Protein AF-Q8GCR0-F1 (afdb_monomer_lite)

InterPro domains:
  IPR002196 Glycoside hydrolase, family 24 [PF00959] (17-82)
  IPR023346 Lysozyme-like domain superfamily [SSF53955] (8-82)
  IPR033907 Endolysin/autolysin [cd00737] (13-82)
  IPR051018 Bacteriophage Glycosyl Hydrolase 24 [PTHR38107] (8-83)

Radius of gyration: 15.37 Å; chains: 1; bounding box: 38×27×47 Å

Secondary structure (DSSP, 8-state):
------S--HHHHHHHHHHH--EEEEEE-TTS-EEEETTEEPPTT---TT---HHHHHHHHHHHHHHHHHHHHHH--S--------

Foldseek 3Di:
DPCPDPVDDVVVVVVLCVVQDAAQAWDQDPVRFTAHQSGHGADPPDDQHVGHDNVVSSVSVVVVVVVVVVVCVVPPPDPPPDPDDD

Organism: Pectobacterium carotovorum subsp. carotovorum (NCBI:txid555)

Structure (mmCIF, N/CA/C/O backbone):
data_AF-Q8GCR0-F1
#
_entry.id   AF-Q8GCR0-F1
#
loop_
_atom_site.group_PDB
_atom_site.id
_atom_site.type_symbol
_atom_site.label_atom_id
_atom_site.label_alt_id
_atom_site.label_comp_id
_atom_site.label_asym_id
_atom_site.label_entity_id
_atom_site.label_seq_id
_atom_site.pdbx_PDB_ins_code
_atom_site.Cartn_x
_atom_site.Cartn_y
_atom_site.Cartn_z
_atom_site.occupancy
_atom_site.B_iso_or_equiv
_atom_site.auth_seq_id
_atom_site.auth_comp_id
_atom_site.auth_asym_id
_atom_site.auth_atom_id
_atom_site.pdbx_PDB_model_num
ATOM 1 N N . MET A 1 1 ? 26.132 -2.395 -22.816 1.00 34.91 1 MET A N 1
ATOM 2 C CA . MET A 1 1 ? 25.717 -2.571 -21.410 1.00 34.91 1 MET A CA 1
ATOM 3 C C . MET A 1 1 ? 24.513 -1.674 -21.221 1.00 34.91 1 MET A C 1
ATOM 5 O O . MET A 1 1 ? 24.689 -0.464 -21.204 1.00 34.91 1 MET A O 1
ATOM 9 N N . ALA A 1 2 ? 23.303 -2.232 -21.277 1.00 33.44 2 ALA A N 1
ATOM 10 C CA . ALA A 1 2 ? 22.094 -1.437 -21.094 1.00 33.44 2 ALA A CA 1
ATOM 11 C C . ALA A 1 2 ? 22.105 -0.899 -19.659 1.00 33.44 2 ALA A C 1
ATOM 13 O O . ALA A 1 2 ? 22.184 -1.670 -18.706 1.00 33.44 2 ALA A O 1
ATOM 14 N N . ASN A 1 3 ? 22.129 0.424 -19.534 1.00 43.28 3 ASN A N 1
ATOM 15 C CA . ASN A 1 3 ? 21.992 1.120 -18.269 1.00 43.28 3 ASN A CA 1
ATOM 16 C C . ASN A 1 3 ? 20.526 0.948 -17.861 1.00 43.28 3 ASN A C 1
ATOM 18 O O . ASN A 1 3 ? 19.686 1.696 -18.346 1.00 43.28 3 ASN A O 1
ATOM 22 N N . ILE A 1 4 ? 20.207 -0.103 -17.102 1.00 50.47 4 ILE A N 1
ATOM 23 C CA . ILE A 1 4 ? 18.877 -0.275 -16.512 1.00 50.47 4 ILE A CA 1
ATOM 24 C C . ILE A 1 4 ? 18.813 0.791 -15.412 1.00 50.47 4 ILE A C 1
ATOM 26 O O . ILE A 1 4 ? 19.542 0.654 -14.428 1.00 50.47 4 ILE A O 1
ATOM 30 N N . PRO A 1 5 ? 18.075 1.898 -15.601 1.00 49.22 5 PRO A N 1
ATOM 31 C CA . PRO A 1 5 ? 17.971 2.914 -14.564 1.00 49.22 5 PRO A CA 1
ATOM 32 C C . PRO A 1 5 ? 17.288 2.280 -13.348 1.00 49.22 5 PRO A C 1
ATOM 34 O O . PRO A 1 5 ? 16.413 1.436 -13.537 1.00 49.22 5 PRO A O 1
ATOM 37 N N . ASP A 1 6 ? 17.680 2.670 -12.130 1.00 55.06 6 ASP A N 1
ATOM 38 C CA . ASP A 1 6 ? 16.926 2.367 -10.906 1.00 55.06 6 ASP A CA 1
ATOM 39 C C . ASP A 1 6 ? 15.430 2.611 -11.190 1.00 55.06 6 ASP A C 1
ATOM 41 O O . ASP A 1 6 ? 15.004 3.749 -11.404 1.00 55.06 6 ASP A O 1
ATOM 45 N N . MET A 1 7 ? 14.649 1.533 -11.320 1.00 54.25 7 MET A N 1
ATOM 46 C CA . MET A 1 7 ? 13.331 1.538 -11.978 1.00 54.25 7 MET A CA 1
ATOM 47 C C . MET A 1 7 ? 12.240 2.221 -11.133 1.00 54.25 7 MET A C 1
ATOM 49 O O . MET A 1 7 ? 11.128 2.463 -11.610 1.00 54.25 7 MET A O 1
ATOM 53 N N . ILE A 1 8 ? 12.567 2.614 -9.900 1.00 60.06 8 ILE A N 1
AT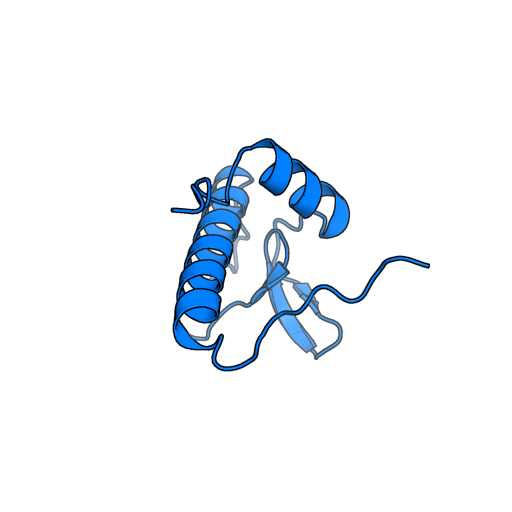OM 54 C CA . ILE A 1 8 ? 11.691 3.358 -8.996 1.00 60.06 8 ILE A CA 1
ATOM 55 C C . ILE A 1 8 ? 12.157 4.818 -8.946 1.00 60.06 8 ILE A C 1
ATOM 57 O O . ILE A 1 8 ? 12.957 5.207 -8.095 1.00 60.06 8 ILE A O 1
ATOM 61 N N . ASN A 1 9 ? 11.638 5.645 -9.853 1.00 69.81 9 ASN A N 1
ATOM 62 C CA . ASN A 1 9 ? 11.753 7.099 -9.763 1.00 69.81 9 ASN A CA 1
ATOM 63 C C . ASN A 1 9 ? 10.423 7.701 -9.263 1.00 69.81 9 ASN A C 1
ATOM 65 O O . ASN A 1 9 ? 9.384 7.042 -9.236 1.00 69.81 9 ASN A O 1
ATOM 69 N N . GLU A 1 10 ? 10.438 8.952 -8.802 1.00 75.50 10 GLU A N 1
ATOM 70 C CA . GLU A 1 10 ? 9.236 9.571 -8.215 1.00 75.50 10 GLU A CA 1
ATOM 71 C C . GLU A 1 10 ? 8.084 9.720 -9.227 1.00 75.50 10 GLU A C 1
ATOM 73 O O . GLU A 1 10 ? 6.918 9.734 -8.833 1.00 75.50 10 GLU A O 1
ATOM 78 N N . GLU A 1 11 ? 8.388 9.773 -10.527 1.00 75.81 11 GLU A N 1
ATOM 79 C CA . GLU A 1 11 ? 7.385 9.830 -11.594 1.00 75.81 11 GLU A CA 1
ATOM 80 C C . GLU A 1 11 ? 6.648 8.494 -11.755 1.00 75.81 11 GLU A C 1
ATOM 82 O O . GLU A 1 11 ? 5.417 8.483 -11.840 1.00 75.81 11 GLU A O 1
ATOM 87 N N . SER A 1 12 ? 7.363 7.362 -11.726 1.00 73.25 12 SER A N 1
ATOM 88 C CA . SER A 1 12 ? 6.747 6.032 -11.780 1.00 73.25 12 SER A CA 1
ATOM 89 C C . SER A 1 12 ? 5.916 5.751 -10.527 1.00 73.25 12 SER A C 1
ATOM 91 O O . SER A 1 12 ? 4.795 5.252 -10.629 1.00 73.25 12 SER A O 1
ATOM 93 N N . LEU A 1 13 ? 6.389 6.183 -9.354 1.00 78.44 13 LEU A N 1
ATOM 94 C CA . LEU A 1 13 ? 5.608 6.166 -8.114 1.00 78.44 13 LEU A CA 1
ATOM 95 C C . LEU A 1 13 ? 4.325 6.994 -8.230 1.00 78.44 13 LEU A C 1
ATOM 97 O O . LEU A 1 13 ? 3.255 6.508 -7.872 1.00 78.44 13 LEU A O 1
ATOM 101 N N . ALA A 1 14 ? 4.402 8.231 -8.725 1.00 80.06 14 ALA A N 1
ATOM 102 C CA . ALA A 1 14 ? 3.228 9.090 -8.882 1.00 80.06 14 ALA A CA 1
ATOM 103 C C . ALA A 1 14 ? 2.195 8.482 -9.843 1.00 80.06 14 ALA A C 1
ATOM 105 O O . ALA A 1 14 ? 0.994 8.519 -9.562 1.00 80.06 14 ALA A O 1
ATOM 106 N N . LEU A 1 15 ? 2.662 7.869 -10.933 1.00 80.00 15 LEU A N 1
ATOM 107 C CA . LEU A 1 15 ? 1.807 7.176 -11.888 1.00 80.00 15 LEU A CA 1
ATOM 108 C C . LEU A 1 15 ? 1.073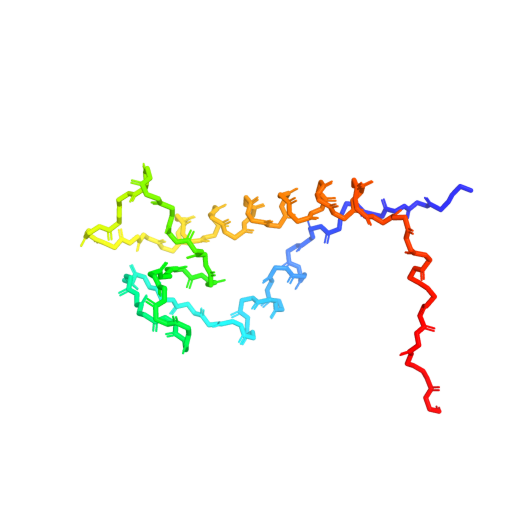 6.004 -11.223 1.00 80.00 15 LEU A C 1
ATOM 110 O O . LEU A 1 15 ? -0.153 5.944 -11.287 1.00 80.00 15 LEU A O 1
ATOM 114 N N . ILE A 1 16 ? 1.787 5.128 -10.512 1.00 77.31 16 ILE A N 1
ATOM 115 C CA . ILE A 1 16 ? 1.190 3.973 -9.820 1.00 77.31 16 ILE A CA 1
ATOM 116 C C . ILE A 1 16 ? 0.154 4.428 -8.789 1.00 77.31 16 ILE A C 1
ATOM 118 O O . ILE A 1 16 ? -0.971 3.931 -8.780 1.00 77.31 16 ILE A O 1
ATOM 122 N N . LYS A 1 17 ? 0.484 5.441 -7.978 1.00 81.50 17 LYS A N 1
ATOM 123 C CA . LYS A 1 17 ? -0.450 6.010 -6.993 1.00 81.50 17 LYS A CA 1
ATOM 124 C C . LYS A 1 17 ? -1.738 6.520 -7.641 1.00 81.50 17 LYS A C 1
ATOM 126 O O . LYS A 1 17 ? -2.808 6.384 -7.048 1.00 81.50 17 LYS A O 1
ATOM 131 N N . SER A 1 18 ? -1.644 7.098 -8.843 1.00 79.88 18 SER A N 1
ATOM 132 C CA . SER A 1 18 ? -2.807 7.608 -9.580 1.00 79.88 18 SER A CA 1
ATOM 133 C C . SER A 1 18 ? -3.737 6.505 -10.102 1.00 79.88 18 SER A C 1
ATOM 135 O O . SER A 1 18 ? -4.941 6.738 -10.193 1.00 79.88 18 SER A O 1
ATOM 137 N N . PHE A 1 19 ? -3.205 5.312 -10.395 1.00 76.56 19 PHE A N 1
ATOM 138 C CA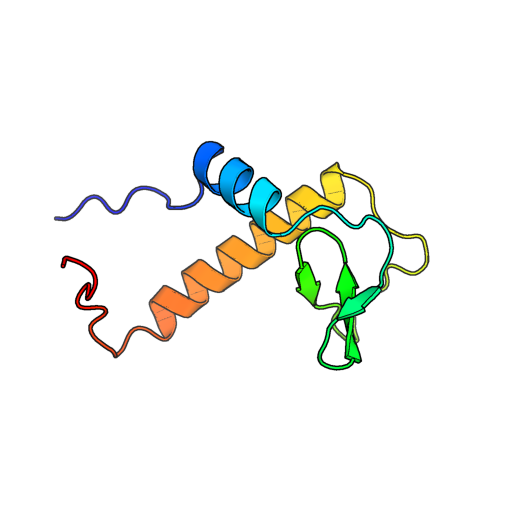 . PHE A 1 19 ? -3.981 4.164 -10.877 1.00 76.56 19 PHE A CA 1
ATOM 139 C C . PHE A 1 19 ? -4.561 3.307 -9.743 1.00 76.56 19 PHE A C 1
ATOM 141 O O . PHE A 1 19 ? -5.717 2.899 -9.827 1.00 76.56 19 PHE A O 1
ATOM 148 N N . GLU A 1 20 ? -3.784 3.047 -8.688 1.00 76.19 20 GLU A N 1
ATOM 149 C CA . GLU A 1 20 ? -4.167 2.158 -7.576 1.00 76.19 20 GLU A CA 1
ATOM 150 C C . GLU A 1 20 ? -5.128 2.835 -6.582 1.00 76.19 20 GLU A C 1
ATOM 152 O O . GLU A 1 20 ? -6.037 2.209 -6.033 1.00 76.19 20 GLU A O 1
ATOM 157 N N . GLY A 1 21 ? -4.962 4.146 -6.375 1.00 82.81 21 GLY A N 1
ATOM 158 C CA . GLY A 1 21 ? -5.703 4.902 -5.370 1.00 82.81 21 GLY A CA 1
ATOM 159 C C . GLY A 1 21 ? -5.266 4.587 -3.931 1.00 82.81 21 GLY A C 1
ATOM 160 O O . GLY A 1 21 ? -4.806 3.498 -3.603 1.00 82.81 21 GLY A O 1
ATOM 161 N N . LEU A 1 22 ? -5.401 5.571 -3.039 1.00 90.69 22 LEU A N 1
ATOM 162 C CA . LEU A 1 22 ? -4.959 5.460 -1.646 1.00 90.69 22 LEU A CA 1
ATOM 163 C C . LEU A 1 22 ? -6.099 5.037 -0.713 1.00 90.69 22 LEU A C 1
ATOM 165 O O . LEU A 1 22 ? -7.137 5.702 -0.647 1.00 90.69 22 LEU A O 1
ATOM 169 N N . LYS A 1 23 ? -5.869 3.998 0.098 1.00 91.25 23 LYS A N 1
ATOM 170 C CA . LYS A 1 23 ? -6.753 3.600 1.205 1.00 91.25 23 LYS A CA 1
ATOM 171 C C . LYS A 1 23 ? -5.973 3.469 2.513 1.00 91.25 23 LYS A C 1
ATOM 173 O O . LYS A 1 23 ? -5.245 2.509 2.728 1.00 91.25 23 LYS A O 1
ATOM 178 N N . LEU A 1 24 ? -6.161 4.430 3.417 1.00 93.38 24 LEU A N 1
ATOM 179 C CA . LEU A 1 24 ? -5.470 4.480 4.717 1.00 93.38 24 LEU A CA 1
ATOM 180 C C . LEU A 1 24 ? -6.022 3.496 5.757 1.00 93.38 24 LEU A C 1
ATOM 182 O O . LEU A 1 24 ? -5.432 3.310 6.816 1.00 93.38 24 LEU A O 1
ATOM 186 N N . THR A 1 25 ? -7.154 2.862 5.468 1.00 92.75 25 THR A N 1
ATOM 187 C CA . THR A 1 25 ? -7.737 1.804 6.290 1.00 92.75 25 THR A CA 1
ATOM 188 C C . THR A 1 25 ? -7.770 0.507 5.498 1.00 92.75 25 THR A C 1
ATOM 190 O O . THR A 1 25 ? -7.916 0.514 4.272 1.00 92.75 25 THR A O 1
ATOM 193 N N . LYS A 1 26 ? -7.635 -0.623 6.200 1.00 92.88 26 LYS A N 1
ATOM 194 C CA . LYS A 1 26 ? -7.700 -1.935 5.558 1.00 92.88 26 LYS A CA 1
ATOM 195 C C . LYS A 1 26 ? -9.061 -2.151 4.897 1.00 92.88 26 LYS A C 1
ATOM 197 O O . LYS A 1 26 ? -10.108 -1.834 5.464 1.00 92.88 26 LYS A O 1
ATOM 202 N N . TYR A 1 27 ? -9.049 -2.739 3.714 1.00 91.06 27 TYR A N 1
ATOM 203 C CA . TYR A 1 27 ? -10.229 -3.085 2.935 1.00 91.06 27 TYR A CA 1
ATOM 204 C C . TYR A 1 27 ? -10.112 -4.520 2.430 1.00 91.06 27 TYR A C 1
ATOM 206 O O . TYR A 1 27 ? -9.039 -5.118 2.469 1.00 91.06 27 TYR A O 1
ATOM 214 N N . ARG A 1 28 ? -11.232 -5.098 1.996 1.00 90.25 28 ARG A N 1
ATOM 215 C CA . ARG A 1 28 ? -11.216 -6.376 1.283 1.00 90.25 28 ARG A CA 1
ATOM 216 C C . ARG A 1 28 ? -11.113 -6.100 -0.212 1.00 90.25 28 ARG A C 1
ATOM 218 O O . ARG A 1 28 ? -11.909 -5.314 -0.727 1.00 90.25 28 ARG A O 1
ATOM 225 N N . ASP A 1 29 ? -10.143 -6.711 -0.879 1.00 87.88 29 ASP A N 1
ATOM 226 C CA . ASP A 1 29 ? -10.061 -6.693 -2.341 1.00 87.88 29 ASP A CA 1
ATOM 227 C C . ASP A 1 29 ? -11.167 -7.561 -2.981 1.00 87.88 29 ASP A C 1
ATOM 229 O O . ASP A 1 29 ? -12.000 -8.169 -2.299 1.00 87.88 29 ASP A O 1
ATOM 233 N N . THR A 1 30 ? -11.181 -7.633 -4.313 1.00 85.81 30 THR A N 1
ATOM 234 C CA . THR A 1 30 ? -12.137 -8.456 -5.075 1.00 85.81 30 THR A CA 1
ATOM 235 C C . THR A 1 30 ? -11.972 -9.960 -4.835 1.00 85.81 30 THR A C 1
ATOM 237 O O . THR A 1 30 ? -12.922 -10.713 -5.038 1.00 85.81 30 THR A O 1
ATOM 240 N N . ALA A 1 31 ? -10.801 -10.401 -4.369 1.00 87.31 31 ALA A N 1
ATOM 241 C CA . ALA A 1 31 ? -10.513 -11.778 -3.979 1.00 87.31 31 ALA A CA 1
ATOM 242 C C . ALA A 1 31 ? -10.829 -12.054 -2.494 1.00 87.31 31 ALA A C 1
ATOM 244 O O . ALA A 1 31 ? -10.588 -13.159 -2.002 1.00 87.31 31 ALA A O 1
ATOM 245 N N . GLY A 1 32 ? -11.366 -11.070 -1.765 1.00 89.38 32 GLY A N 1
ATOM 246 C CA . GLY A 1 32 ? -11.687 -11.181 -0.349 1.00 89.38 32 GLY A CA 1
ATOM 247 C C . GLY A 1 32 ? -10.459 -11.204 0.560 1.00 89.38 32 GLY A C 1
ATOM 248 O O . GLY A 1 32 ? -10.570 -11.656 1.698 1.00 89.38 32 GLY A O 1
ATOM 249 N N . LYS A 1 33 ? -9.294 -10.730 0.119 1.00 88.81 33 LYS A N 1
ATOM 250 C CA . LYS A 1 33 ? -8.080 -10.606 0.938 1.00 88.81 33 LYS A CA 1
ATOM 251 C C . LYS A 1 33 ? -7.991 -9.227 1.585 1.00 88.81 33 LYS A C 1
ATOM 253 O O . LYS A 1 33 ? -8.582 -8.272 1.096 1.00 88.81 33 LYS A O 1
ATOM 258 N N . TRP A 1 34 ? -7.324 -9.146 2.735 1.00 92.69 34 TRP A N 1
ATOM 259 C CA . TRP A 1 34 ? -7.129 -7.877 3.435 1.00 92.69 34 TRP A CA 1
ATOM 260 C C . TRP A 1 34 ? -6.006 -7.077 2.779 1.00 92.69 34 TRP A C 1
ATOM 262 O O . TRP A 1 34 ? -4.884 -7.563 2.692 1.00 92.69 34 TRP A O 1
ATOM 272 N N . THR A 1 35 ? -6.312 -5.851 2.377 1.00 92.50 35 THR A N 1
ATOM 273 C CA . THR A 1 35 ? -5.423 -4.978 1.605 1.00 92.50 35 THR A CA 1
ATOM 274 C C . THR A 1 35 ? -5.423 -3.570 2.206 1.00 92.50 35 THR A C 1
ATOM 276 O O . THR 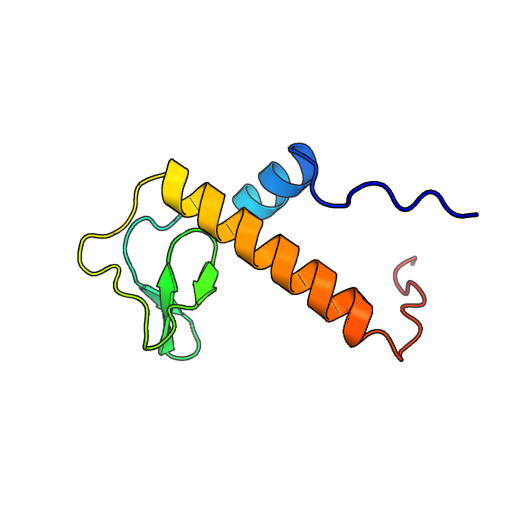A 1 35 ? -6.411 -3.175 2.830 1.00 92.50 35 THR A O 1
ATOM 279 N N . ILE A 1 36 ? -4.339 -2.803 2.067 1.00 94.50 36 ILE A N 1
ATOM 280 C CA . ILE A 1 36 ? -4.212 -1.427 2.583 1.00 94.50 36 ILE A CA 1
ATOM 281 C C . ILE A 1 36 ? -3.256 -0.581 1.725 1.00 94.50 36 ILE A C 1
ATOM 283 O O . ILE A 1 36 ? -2.513 -1.105 0.903 1.00 94.50 36 ILE A O 1
ATOM 287 N N . GLY A 1 37 ? -3.273 0.741 1.891 1.00 93.31 37 GLY A N 1
ATOM 288 C CA . GLY A 1 37 ? -2.383 1.659 1.186 1.00 93.31 37 GLY A CA 1
ATOM 289 C C . GLY A 1 37 ? -2.718 1.732 -0.299 1.00 93.31 37 GLY A C 1
ATOM 290 O O . GLY A 1 37 ? -3.870 1.985 -0.653 1.00 93.31 37 GLY A O 1
ATOM 291 N N . TYR A 1 38 ? -1.708 1.509 -1.138 1.00 90.88 38 TYR A N 1
ATOM 292 C CA . TYR A 1 38 ? -1.810 1.439 -2.598 1.00 90.88 38 TYR A CA 1
ATOM 293 C C . TYR A 1 38 ? -1.840 -0.024 -3.074 1.00 90.88 38 TYR A C 1
ATOM 295 O O . TYR A 1 38 ? -1.013 -0.429 -3.884 1.00 90.88 38 TYR A O 1
ATOM 303 N N . GLY A 1 39 ? -2.725 -0.844 -2.498 1.00 87.50 39 GLY A N 1
ATOM 304 C CA . GLY A 1 39 ? -2.876 -2.247 -2.909 1.00 87.50 39 GLY A CA 1
ATOM 305 C C . GLY A 1 39 ? -2.000 -3.267 -2.167 1.00 87.50 39 GLY A C 1
ATOM 306 O O . GLY A 1 39 ? -1.949 -4.425 -2.577 1.00 87.50 39 GLY A O 1
ATOM 307 N N . HIS A 1 40 ? -1.365 -2.890 -1.054 1.00 91.38 40 HIS A N 1
ATOM 308 C CA . HIS A 1 40 ? -0.521 -3.789 -0.264 1.00 91.38 40 HIS A CA 1
ATOM 309 C C . HIS A 1 40 ? -1.347 -4.890 0.416 1.00 91.38 40 HIS A C 1
ATOM 311 O O . HIS A 1 40 ? -2.271 -4.604 1.185 1.00 91.38 40 HIS A O 1
ATOM 317 N N . LEU A 1 41 ? -1.010 -6.153 0.145 1.00 91.31 41 LEU A N 1
ATOM 318 C CA . LEU A 1 41 ? -1.664 -7.320 0.734 1.00 91.31 41 LEU A CA 1
ATOM 319 C C . LEU A 1 41 ? -1.165 -7.54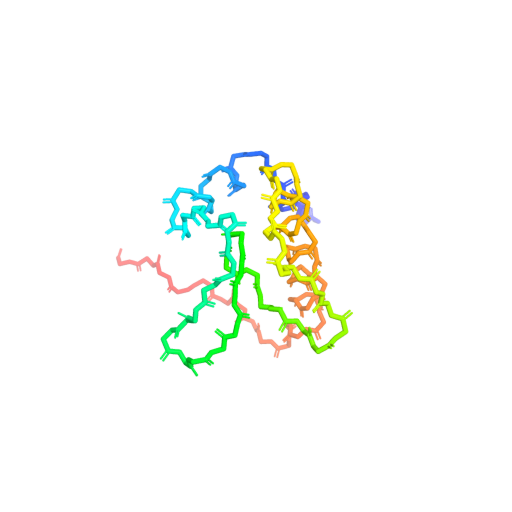4 2.166 1.00 91.31 41 LEU A C 1
ATOM 321 O O . LEU A 1 41 ? -0.013 -7.910 2.361 1.00 91.31 41 LEU A O 1
ATOM 325 N N . ILE A 1 42 ? -2.059 -7.426 3.149 1.00 90.56 42 ILE A N 1
ATOM 326 C CA . ILE A 1 42 ? -1.725 -7.615 4.564 1.00 90.56 42 ILE A CA 1
ATOM 327 C C . ILE A 1 42 ? -1.429 -9.094 4.829 1.00 90.56 42 ILE A C 1
ATOM 329 O O . ILE A 1 42 ? -2.312 -9.955 4.702 1.00 90.56 42 ILE A O 1
ATOM 333 N N . LEU A 1 43 ? -0.196 -9.390 5.236 1.00 89.19 43 LEU A N 1
ATOM 334 C CA . LEU A 1 43 ? 0.230 -10.731 5.622 1.00 89.19 43 LEU A CA 1
ATOM 335 C C . LEU A 1 43 ? -0.181 -11.052 7.067 1.00 89.19 43 LEU A C 1
ATOM 337 O O . LEU A 1 43 ? -0.483 -10.179 7.874 1.00 89.19 43 LEU A O 1
ATOM 341 N N . SER A 1 44 ? -0.200 -12.336 7.434 1.00 84.75 44 SER A N 1
ATOM 342 C CA . SER A 1 44 ? -0.672 -12.772 8.762 1.00 84.75 44 SER A CA 1
ATOM 343 C C . SER A 1 44 ? 0.168 -12.256 9.939 1.00 84.75 44 SER A C 1
ATOM 345 O O . SER A 1 44 ? -0.293 -12.297 11.076 1.00 84.75 44 SER A O 1
ATOM 347 N N . ASN A 1 45 ? 1.395 -11.801 9.681 1.00 88.19 45 ASN A N 1
ATOM 348 C CA . ASN A 1 45 ? 2.306 -11.211 10.662 1.00 88.19 45 ASN A CA 1
ATOM 349 C C . ASN A 1 45 ? 2.209 -9.677 10.741 1.00 88.19 45 ASN A C 1
ATOM 351 O O . ASN A 1 45 ? 2.948 -9.072 11.515 1.00 88.19 45 ASN A O 1
ATOM 355 N N . GLU A 1 46 ? 1.331 -9.055 9.959 1.00 88.44 46 GLU A N 1
ATOM 356 C CA . GLU A 1 46 ? 1.154 -7.608 9.908 1.00 88.44 46 GLU A CA 1
ATOM 357 C C . GLU A 1 46 ? -0.202 -7.220 10.497 1.00 88.44 46 GLU A C 1
ATOM 359 O O . GLU A 1 46 ? -1.218 -7.883 10.276 1.00 88.44 46 GLU A O 1
ATOM 364 N N . ASN A 1 47 ? -0.228 -6.134 11.270 1.00 88.12 47 ASN A N 1
ATOM 365 C CA . ASN A 1 47 ? -1.460 -5.615 11.846 1.00 88.12 47 ASN A CA 1
ATOM 366 C C . ASN A 1 47 ? -1.571 -4.106 11.601 1.00 88.12 47 ASN A C 1
ATOM 368 O O . ASN A 1 47 ? -0.764 -3.324 12.097 1.00 88.12 47 ASN A O 1
ATOM 372 N N . PHE A 1 48 ? -2.628 -3.725 10.881 1.00 91.56 48 PHE A N 1
ATOM 373 C CA . PHE A 1 48 ? -2.996 -2.345 10.571 1.00 91.56 48 PHE A CA 1
ATOM 374 C C . PHE A 1 48 ? -4.426 -2.016 11.037 1.00 91.56 48 PHE A C 1
ATOM 376 O O . PHE A 1 48 ? -5.180 -1.330 10.346 1.00 91.56 48 PHE A O 1
ATOM 383 N N . ASP A 1 49 ? -4.843 -2.536 12.196 1.00 87.69 49 ASP A N 1
ATOM 384 C CA . ASP A 1 49 ? -6.189 -2.330 12.757 1.00 87.69 49 ASP A CA 1
ATOM 385 C C . ASP A 1 49 ? -6.525 -0.848 12.986 1.00 87.69 49 ASP A C 1
ATOM 387 O O . ASP A 1 49 ? -7.683 -0.454 12.854 1.00 87.69 49 ASP A O 1
ATOM 391 N N . ASN A 1 50 ? -5.511 -0.019 13.250 1.00 91.94 50 ASN A N 1
ATOM 392 C CA . ASN A 1 50 ? -5.653 1.429 13.421 1.00 91.94 50 ASN A CA 1
ATOM 393 C C . ASN A 1 50 ? -5.489 2.223 12.110 1.00 91.94 50 ASN A C 1
ATOM 395 O O . ASN A 1 50 ? -5.492 3.453 12.135 1.00 91.94 50 ASN A O 1
ATOM 399 N N . GLY A 1 51 ? -5.358 1.539 10.969 1.00 92.44 51 GLY A N 1
ATOM 400 C CA . GLY A 1 51 ? -4.994 2.159 9.698 1.00 92.44 51 GLY A CA 1
ATOM 401 C C . GLY A 1 51 ? -3.526 2.582 9.643 1.00 92.44 51 GLY A C 1
ATOM 402 O O . GLY A 1 51 ? -2.721 2.190 10.487 1.00 92.44 51 GLY A O 1
ATOM 403 N N . ILE A 1 52 ? -3.195 3.363 8.617 1.00 94.56 52 ILE A N 1
ATOM 404 C CA . ILE A 1 52 ? -1.849 3.875 8.344 1.00 94.56 52 ILE A CA 1
ATOM 405 C C . ILE A 1 52 ? -1.888 5.353 7.954 1.00 94.56 52 ILE A C 1
ATOM 407 O O . ILE A 1 52 ? -2.910 5.888 7.521 1.00 94.56 52 ILE A O 1
ATOM 411 N N . THR A 1 53 ? -0.750 6.019 8.079 1.00 94.62 53 THR A N 1
ATOM 412 C CA . THR A 1 53 ? -0.497 7.362 7.558 1.00 94.62 53 THR A CA 1
ATOM 413 C C . THR A 1 53 ? -0.148 7.327 6.068 1.00 94.62 53 THR A C 1
ATOM 415 O O . THR A 1 53 ? 0.210 6.289 5.512 1.00 94.62 53 THR A O 1
ATOM 418 N N . LEU A 1 54 ? -0.206 8.488 5.406 1.00 90.25 54 LEU A N 1
ATOM 419 C CA . LEU A 1 54 ? 0.250 8.627 4.016 1.00 90.25 54 LEU A CA 1
ATOM 420 C C . LEU A 1 54 ? 1.718 8.200 3.856 1.00 90.25 54 LEU A C 1
ATOM 422 O O . LEU A 1 54 ? 2.063 7.521 2.896 1.00 90.25 54 LEU A O 1
ATOM 426 N N . GLN A 1 55 ? 2.564 8.567 4.822 1.00 91.25 55 GLN A N 1
ATOM 427 C CA . GLN A 1 55 ? 3.982 8.223 4.803 1.00 91.25 55 GLN A CA 1
ATOM 428 C C . GLN A 1 55 ? 4.197 6.710 4.918 1.00 91.25 55 GLN A C 1
ATOM 430 O O . GLN A 1 55 ? 5.021 6.156 4.198 1.00 91.25 55 GLN A O 1
ATOM 435 N N . GLU A 1 56 ? 3.436 6.029 5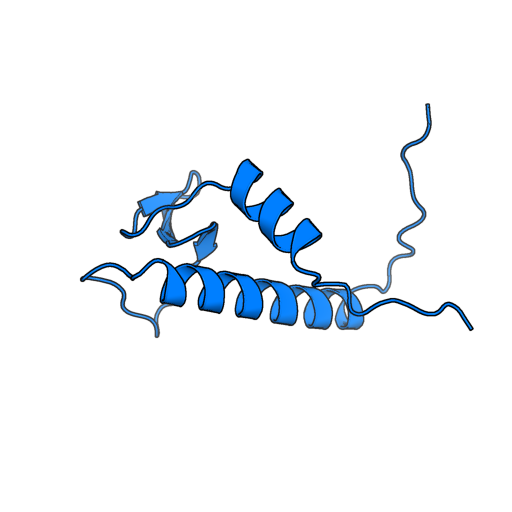.774 1.00 91.75 56 GLU A N 1
ATOM 436 C CA . GLU A 1 56 ? 3.473 4.566 5.876 1.00 91.75 56 GLU A CA 1
ATOM 437 C C . GLU A 1 56 ? 2.959 3.895 4.598 1.00 91.75 56 GLU A C 1
ATOM 439 O O . GLU A 1 56 ? 3.570 2.937 4.133 1.00 91.75 56 GLU A O 1
ATOM 444 N N . ALA A 1 57 ? 1.906 4.427 3.969 1.00 89.94 57 ALA A N 1
ATOM 445 C CA . ALA A 1 57 ? 1.426 3.925 2.681 1.00 89.94 57 ALA A CA 1
ATOM 446 C C . ALA A 1 57 ? 2.488 4.055 1.575 1.00 89.94 57 ALA A C 1
ATOM 448 O O . ALA A 1 57 ? 2.663 3.142 0.770 1.00 89.94 57 ALA A O 1
ATOM 449 N N . ASP A 1 58 ? 3.225 5.169 1.555 1.00 87.62 58 ASP A N 1
ATOM 450 C CA . ASP A 1 58 ? 4.334 5.381 0.624 1.00 87.62 58 ASP A CA 1
ATOM 451 C C . ASP A 1 58 ? 5.512 4.434 0.892 1.00 87.62 58 ASP A C 1
ATOM 453 O O . ASP A 1 58 ? 6.152 3.966 -0.052 1.00 87.62 58 ASP A O 1
ATOM 457 N N . LEU A 1 59 ? 5.801 4.130 2.161 1.00 89.12 59 LEU A N 1
ATOM 458 C CA . LEU A 1 59 ? 6.832 3.160 2.536 1.00 89.12 59 LEU A CA 1
ATOM 459 C C . LEU A 1 59 ? 6.457 1.741 2.095 1.00 89.12 59 LEU A C 1
ATOM 461 O O . LEU A 1 59 ? 7.295 1.068 1.495 1.00 89.12 59 LEU A O 1
ATOM 465 N N . LEU A 1 60 ? 5.208 1.321 2.327 1.00 89.25 60 LEU A N 1
ATOM 466 C CA . LEU A 1 60 ? 4.698 0.022 1.876 1.00 89.25 60 LEU A CA 1
ATOM 467 C C . LEU A 1 60 ? 4.798 -0.108 0.354 1.00 89.25 60 LEU A C 1
ATOM 469 O O . LEU A 1 60 ? 5.358 -1.082 -0.138 1.00 89.25 60 LEU A O 1
ATOM 473 N N . LEU A 1 61 ? 4.377 0.919 -0.392 1.00 87.00 61 LEU A N 1
ATOM 474 C CA . LEU A 1 61 ? 4.480 0.918 -1.853 1.00 87.00 61 LEU A CA 1
ATOM 475 C C . LEU A 1 61 ? 5.932 0.768 -2.332 1.00 87.00 61 LEU A C 1
ATOM 477 O O . LEU A 1 61 ? 6.210 -0.015 -3.237 1.00 87.00 61 LEU A O 1
ATOM 481 N N . ARG A 1 62 ? 6.885 1.480 -1.719 1.00 84.69 62 ARG A N 1
ATOM 482 C CA . ARG A 1 62 ? 8.312 1.337 -2.063 1.00 84.69 62 ARG A CA 1
ATOM 483 C C . ARG A 1 62 ? 8.846 -0.058 -1.734 1.00 84.69 62 ARG A C 1
ATOM 485 O O . ARG A 1 62 ? 9.673 -0.583 -2.477 1.00 84.69 62 ARG A O 1
ATOM 492 N N . GLN A 1 63 ? 8.397 -0.657 -0.634 1.00 84.19 63 GLN A N 1
ATOM 493 C CA . GLN A 1 63 ? 8.795 -2.004 -0.234 1.00 84.19 63 GLN A CA 1
ATOM 494 C C . GLN A 1 63 ? 8.231 -3.076 -1.176 1.00 84.19 63 GLN A C 1
ATOM 496 O O . GLN A 1 63 ? 8.961 -3.996 -1.558 1.00 84.19 63 GLN A O 1
ATOM 501 N N . ASP A 1 64 ? 6.977 -2.927 -1.597 1.00 82.31 64 ASP A N 1
ATOM 502 C CA . ASP A 1 64 ? 6.336 -3.806 -2.573 1.00 82.31 64 ASP A CA 1
ATOM 503 C C . ASP A 1 64 ? 7.033 -3.712 -3.929 1.00 82.31 64 ASP A C 1
ATOM 505 O O . ASP A 1 64 ? 7.372 -4.739 -4.513 1.00 82.31 64 ASP A O 1
ATOM 509 N N . LEU A 1 65 ? 7.351 -2.496 -4.388 1.00 79.88 65 LEU A N 1
ATOM 510 C CA . LEU A 1 65 ? 8.100 -2.293 -5.628 1.00 79.88 65 LEU A CA 1
ATOM 511 C C . LEU A 1 65 ? 9.488 -2.926 -5.568 1.00 79.88 65 LEU A C 1
ATOM 513 O O . LEU A 1 65 ? 9.866 -3.642 -6.487 1.00 79.88 65 LEU A O 1
ATOM 517 N N . LYS A 1 66 ? 10.219 -2.760 -4.463 1.00 80.38 66 LYS A N 1
ATOM 518 C CA . LYS A 1 66 ? 11.535 -3.391 -4.287 1.00 80.38 66 LYS A CA 1
ATOM 519 C C . LYS A 1 66 ? 11.452 -4.923 -4.280 1.00 80.38 66 LYS A C 1
ATOM 521 O O . LYS A 1 66 ? 12.324 -5.611 -4.820 1.00 80.38 66 LYS A O 1
ATOM 526 N N . THR A 1 67 ? 10.406 -5.471 -3.663 1.00 74.50 67 THR A N 1
ATOM 527 C CA . THR A 1 67 ? 10.139 -6.916 -3.667 1.00 74.50 67 THR A CA 1
ATOM 528 C C . THR A 1 67 ? 9.791 -7.397 -5.072 1.00 74.50 67 THR A C 1
ATOM 530 O O . THR A 1 67 ? 10.304 -8.427 -5.503 1.00 74.50 67 THR A O 1
ATOM 533 N N . ALA A 1 68 ? 8.979 -6.636 -5.808 1.00 71.19 68 ALA A N 1
ATOM 534 C CA . ALA A 1 68 ? 8.624 -6.921 -7.190 1.00 71.19 68 ALA A CA 1
ATOM 535 C C . ALA A 1 68 ? 9.847 -6.855 -8.114 1.00 71.19 68 ALA A C 1
ATOM 537 O O . ALA A 1 68 ? 10.037 -7.774 -8.898 1.00 71.19 68 ALA A O 1
ATOM 538 N N . GLU A 1 69 ? 10.727 -5.859 -7.979 1.00 69.38 69 GLU A N 1
ATOM 539 C CA . GLU A 1 69 ? 11.991 -5.775 -8.728 1.00 69.38 69 GLU A CA 1
ATOM 540 C C . GLU A 1 69 ? 12.881 -6.993 -8.472 1.00 69.38 69 GLU A C 1
ATOM 542 O O . GLU A 1 69 ? 13.377 -7.619 -9.410 1.00 69.38 69 GLU A O 1
ATOM 547 N N . THR A 1 70 ? 13.040 -7.373 -7.202 1.00 63.97 70 THR A N 1
ATOM 548 C CA . THR A 1 70 ? 13.818 -8.562 -6.826 1.00 63.97 70 THR A CA 1
ATOM 549 C C . THR A 1 70 ? 13.171 -9.831 -7.385 1.00 63.97 70 THR A C 1
ATOM 551 O O . THR A 1 70 ? 13.862 -10.708 -7.895 1.00 63.97 70 THR A O 1
ATOM 554 N N . GLY A 1 71 ? 11.841 -9.922 -7.333 1.00 57.84 71 GLY A N 1
ATOM 555 C CA . GLY A 1 71 ? 11.065 -11.028 -7.884 1.00 57.84 71 GLY A CA 1
ATOM 556 C C . GLY A 1 71 ? 11.181 -11.126 -9.403 1.00 57.84 71 GLY A C 1
ATOM 557 O O . GLY A 1 71 ? 11.424 -12.212 -9.912 1.00 57.84 71 GLY A O 1
ATOM 558 N N . VAL A 1 72 ? 11.097 -10.009 -10.125 1.00 57.66 72 VAL A N 1
ATOM 559 C CA . VAL A 1 72 ? 11.301 -9.928 -11.579 1.00 57.66 72 VAL A CA 1
ATOM 560 C C . VAL A 1 72 ? 12.727 -10.356 -11.930 1.00 57.66 72 VAL A C 1
ATOM 562 O O . VAL A 1 72 ? 12.907 -11.206 -12.795 1.00 57.66 72 VAL A O 1
ATOM 565 N N . GLN A 1 73 ? 13.749 -9.894 -11.206 1.00 53.75 73 GLN A N 1
ATOM 566 C CA . GLN A 1 73 ? 15.127 -10.355 -11.424 1.00 53.75 73 GLN A CA 1
ATOM 567 C C . GLN A 1 73 ? 15.322 -11.859 -11.154 1.00 53.75 73 GLN A C 1
ATOM 569 O O . GLN A 1 73 ? 16.207 -12.470 -11.748 1.00 53.75 73 GLN A O 1
ATOM 574 N N . HIS A 1 74 ? 14.508 -12.464 -10.281 1.00 42.69 74 HIS A N 1
ATOM 575 C CA . HIS A 1 74 ? 14.613 -13.882 -9.918 1.00 42.69 74 HIS A CA 1
ATOM 576 C C . HIS A 1 74 ? 13.699 -14.814 -10.738 1.00 42.69 74 HIS A C 1
ATOM 578 O O . HIS A 1 74 ? 13.995 -16.000 -10.856 1.00 42.69 74 HIS A O 1
ATOM 584 N N . TYR A 1 75 ? 12.599 -14.300 -11.303 1.00 36.41 75 TYR A N 1
ATOM 585 C CA . TYR A 1 75 ? 11.578 -15.069 -12.032 1.00 36.41 75 TYR A CA 1
ATOM 586 C C . TYR A 1 75 ? 11.507 -14.770 -13.533 1.00 36.41 75 TYR A C 1
ATOM 588 O O . TYR A 1 75 ? 10.790 -15.468 -14.252 1.00 36.41 75 TYR A O 1
ATOM 596 N N . VAL A 1 76 ? 12.272 -13.806 -14.051 1.00 37.28 76 VAL A N 1
ATOM 597 C CA . VAL A 1 76 ? 12.440 -13.626 -15.500 1.00 37.28 76 VAL A CA 1
ATOM 598 C C . VAL A 1 76 ? 13.436 -14.673 -16.020 1.00 37.28 76 VAL A C 1
ATOM 600 O O . VAL A 1 76 ? 14.596 -14.410 -16.314 1.00 37.28 76 VAL A O 1
ATOM 603 N N . SER A 1 77 ? 12.939 -15.909 -16.120 1.00 39.44 77 SER A N 1
ATOM 604 C CA . SER A 1 77 ? 13.384 -16.932 -17.077 1.00 39.44 77 SER A CA 1
ATOM 605 C C . SER A 1 77 ? 12.345 -17.072 -18.200 1.00 39.44 77 SER A C 1
ATOM 607 O O . SER A 1 77 ? 12.047 -18.157 -18.688 1.00 39.44 77 SER A O 1
ATOM 609 N N . VAL A 1 78 ? 11.748 -15.945 -18.578 1.00 37.69 78 VAL A N 1
ATOM 610 C CA . VAL A 1 78 ? 10.932 -15.795 -19.778 1.00 37.69 78 VAL A CA 1
ATOM 611 C C . VAL A 1 78 ? 11.291 -14.451 -20.381 1.00 37.69 78 VAL A C 1
ATOM 613 O O . VAL A 1 78 ? 11.113 -13.425 -19.731 1.00 37.69 78 VAL A O 1
ATOM 616 N N . ASP A 1 79 ? 11.842 -14.475 -21.594 1.00 38.66 79 ASP A N 1
ATOM 617 C CA . ASP A 1 79 ? 12.041 -13.294 -22.426 1.00 38.66 79 ASP A CA 1
ATOM 618 C C . ASP A 1 79 ? 10.760 -12.451 -22.417 1.00 38.66 79 ASP A C 1
ATOM 620 O O . ASP A 1 79 ? 9.758 -12.800 -23.042 1.00 38.66 79 ASP A O 1
ATOM 624 N N . LEU A 1 80 ? 10.780 -11.326 -21.701 1.00 38.81 80 LEU A N 1
ATOM 625 C CA . LEU A 1 80 ? 9.803 -10.260 -21.878 1.00 38.81 80 LEU A CA 1
ATOM 626 C C . LEU A 1 80 ? 10.156 -9.550 -23.187 1.00 38.81 80 LEU A C 1
ATOM 628 O O . LEU A 1 80 ? 10.613 -8.411 -23.197 1.00 38.81 80 LEU A O 1
ATOM 632 N N . THR A 1 81 ? 9.979 -10.247 -24.313 1.00 39.62 81 THR A N 1
ATOM 633 C CA . THR A 1 81 ? 9.814 -9.572 -25.594 1.00 39.62 81 THR A CA 1
ATOM 634 C C . THR A 1 81 ? 8.541 -8.753 -25.488 1.00 39.62 81 THR A C 1
ATOM 636 O O . THR A 1 81 ? 7.439 -9.302 -25.433 1.00 39.62 81 THR A O 1
ATOM 639 N N . GLU A 1 82 ? 8.734 -7.439 -25.419 1.00 42.34 82 GLU A N 1
ATOM 640 C CA . GLU A 1 82 ? 7.748 -6.412 -25.711 1.00 42.34 82 GLU A CA 1
ATOM 641 C C . GLU A 1 82 ? 6.799 -6.879 -26.819 1.00 42.34 82 GLU A C 1
ATOM 643 O O . GLU A 1 82 ? 7.176 -7.002 -27.984 1.00 42.34 82 GLU A O 1
ATOM 648 N N . SER A 1 83 ? 5.543 -7.122 -26.465 1.00 44.97 83 SER A N 1
ATOM 649 C CA . SER A 1 83 ? 4.471 -7.187 -27.445 1.00 44.97 83 SER A CA 1
ATOM 650 C C . SER A 1 83 ? 3.434 -6.152 -27.062 1.00 44.97 83 SER A C 1
ATOM 652 O O . SER A 1 83 ? 2.479 -6.448 -26.351 1.00 44.97 83 SER A O 1
ATOM 654 N N . LEU A 1 84 ? 3.668 -4.915 -27.505 1.00 34.00 84 LEU A N 1
ATOM 655 C CA . LEU A 1 84 ? 2.590 -3.998 -27.857 1.00 34.00 84 LEU A CA 1
ATOM 656 C C . LEU A 1 84 ? 3.113 -2.861 -28.745 1.00 34.00 84 LEU A C 1
ATOM 658 O O . LEU A 1 84 ? 3.410 -1.773 -28.265 1.00 34.00 84 LEU A O 1
ATOM 662 N N . VAL A 1 85 ? 3.168 -3.100 -30.054 1.00 29.39 85 VAL A N 1
ATOM 663 C CA . VAL A 1 85 ? 3.000 -2.029 -31.044 1.00 29.39 85 VAL A CA 1
ATOM 664 C C . VAL A 1 85 ? 2.066 -2.572 -32.126 1.00 29.39 85 VAL A C 1
ATOM 666 O O . VAL A 1 85 ? 2.375 -3.579 -32.763 1.00 29.39 85 VAL A O 1
ATOM 669 N N . LEU A 1 86 ? 0.890 -1.946 -32.230 1.00 34.03 86 LEU A N 1
ATOM 670 C CA . LEU A 1 86 ? -0.015 -2.018 -33.382 1.00 34.03 86 LEU A CA 1
ATOM 671 C C . LEU A 1 86 ? 0.600 -1.281 -34.574 1.00 34.03 86 LEU A C 1
ATOM 673 O O . LEU A 1 86 ? 1.200 -0.208 -34.334 1.00 34.03 86 LEU A O 1
#

Sequence (86 aa):
MANIPDMINEESLALIKSFEGLKLTKYRDTAGKWTIGYGHLILSNENFDNGITLQEADLLLRQDLKTAETGVQHYVSVDLTESLVL

pLDDT: mean 73.91, std 20.41, range [29.39, 94.62]